Protein AF-W1YEG7-F1 (afdb_monomer_lite)

Secondary structure (DSSP, 8-state):
-PPPPTT---EEE----STTSTT-----TTS-EEEEEEE-SSSS-EEEEEEEPSS--HHHHHH-EEE--TTS--EEE-TT-----------

Structure (mmCIF, N/CA/C/O backbone):
data_AF-W1YEG7-F1
#
_entry.id   AF-W1YEG7-F1
#
loop_
_atom_site.group_PDB
_atom_site.id
_atom_site.type_symbol
_atom_site.label_atom_id
_atom_site.label_alt_id
_atom_site.label_comp_id
_atom_site.label_asym_id
_atom_site.label_entity_id
_atom_site.label_seq_id
_atom_site.pdbx_PDB_ins_code
_atom_site.Cartn_x
_atom_site.Cartn_y
_atom_site.Cartn_z
_atom_site.occupancy
_atom_site.B_iso_or_equiv
_atom_site.auth_seq_id
_atom_site.auth_comp_id
_atom_site.auth_asym_id
_atom_site.auth_atom_id
_atom_site.pdbx_PDB_model_num
ATOM 1 N N . VAL A 1 1 ? -3.961 13.639 -38.631 1.00 55.16 1 VAL A N 1
ATOM 2 C CA . VAL A 1 1 ? -3.217 13.392 -37.372 1.00 55.16 1 VAL A CA 1
ATOM 3 C C . VAL A 1 1 ? -1.727 13.338 -37.688 1.00 55.16 1 VAL A C 1
ATOM 5 O O . VAL A 1 1 ? -1.356 12.626 -38.612 1.00 55.16 1 VAL A O 1
ATOM 8 N N . LYS A 1 2 ? -0.874 14.142 -37.035 1.00 52.72 2 LYS A N 1
ATOM 9 C CA . LYS A 1 2 ? 0.585 13.988 -37.187 1.00 52.72 2 LYS A CA 1
ATOM 10 C C . LYS A 1 2 ? 0.969 12.692 -36.476 1.00 52.72 2 LYS A C 1
ATOM 12 O O . LYS A 1 2 ? 0.718 12.571 -35.283 1.00 52.72 2 LYS A O 1
ATOM 17 N N . LYS A 1 3 ? 1.495 11.719 -37.218 1.00 55.25 3 LYS A N 1
ATOM 18 C CA . LYS A 1 3 ? 1.991 10.459 -36.657 1.00 55.25 3 LYS A CA 1
ATOM 19 C C . LYS A 1 3 ? 3.183 10.792 -35.758 1.00 55.25 3 LYS A C 1
ATOM 21 O O . LYS A 1 3 ? 4.100 11.465 -36.230 1.00 55.25 3 LYS A O 1
ATOM 26 N N . GLN A 1 4 ? 3.148 10.391 -34.485 1.00 62.09 4 GLN A N 1
ATOM 27 C CA . GLN A 1 4 ? 4.311 10.512 -33.606 1.00 62.09 4 GLN A CA 1
ATOM 28 C C . GLN A 1 4 ? 5.514 9.866 -34.309 1.00 62.09 4 GLN A C 1
ATOM 30 O O . GLN A 1 4 ? 5.407 8.759 -34.843 1.00 62.09 4 GLN A O 1
ATOM 35 N N . GLY A 1 5 ? 6.632 10.592 -34.388 1.00 64.06 5 GLY A N 1
ATOM 36 C CA . GLY A 1 5 ? 7.866 10.039 -34.941 1.00 64.06 5 GLY A CA 1
ATOM 37 C C . GLY A 1 5 ? 8.292 8.830 -34.111 1.00 64.06 5 GLY A C 1
ATOM 38 O O . GLY A 1 5 ? 8.108 8.838 -32.899 1.00 64.06 5 GLY A O 1
ATOM 39 N N . ALA A 1 6 ? 8.869 7.809 -34.747 1.00 62.78 6 ALA A N 1
ATOM 40 C CA . ALA A 1 6 ? 9.250 6.537 -34.118 1.00 62.78 6 ALA A CA 1
ATOM 41 C C . ALA A 1 6 ? 10.231 6.656 -32.925 1.00 62.78 6 ALA A C 1
ATOM 43 O O . ALA A 1 6 ? 10.552 5.654 -32.302 1.00 62.78 6 ALA A O 1
ATOM 44 N N . SER A 1 7 ? 10.702 7.867 -32.612 1.00 68.94 7 SER A N 1
ATOM 45 C CA . SER A 1 7 ? 11.616 8.186 -31.509 1.00 68.94 7 SER A CA 1
ATOM 46 C C . SER A 1 7 ? 10.994 9.097 -30.439 1.00 68.94 7 SER A C 1
ATOM 48 O O . SER A 1 7 ? 11.707 9.590 -29.571 1.00 68.94 7 SER A O 1
ATOM 50 N N . ALA A 1 8 ? 9.692 9.399 -30.508 1.00 83.19 8 ALA A N 1
ATOM 51 C CA . ALA A 1 8 ? 9.025 10.183 -29.470 1.00 83.19 8 ALA A CA 1
ATOM 52 C C . ALA A 1 8 ? 8.810 9.328 -28.212 1.00 83.19 8 ALA A C 1
ATOM 54 O O . ALA A 1 8 ? 8.363 8.182 -28.306 1.00 83.19 8 ALA A O 1
ATOM 55 N N . THR A 1 9 ? 9.113 9.893 -27.042 1.00 86.50 9 THR A N 1
ATOM 56 C CA . THR A 1 9 ? 8.855 9.231 -25.763 1.00 86.50 9 THR A CA 1
ATOM 57 C C . THR A 1 9 ? 7.360 9.180 -25.484 1.00 86.50 9 THR A C 1
ATOM 59 O O . THR A 1 9 ? 6.670 10.199 -25.546 1.00 86.50 9 THR A O 1
ATOM 62 N N . ASP A 1 10 ? 6.863 7.988 -25.165 1.00 88.94 10 ASP A N 1
ATOM 63 C CA . ASP A 1 10 ? 5.470 7.774 -24.777 1.00 88.94 10 ASP A CA 1
ATOM 64 C C . ASP A 1 10 ? 5.395 6.685 -23.703 1.00 88.94 10 ASP A C 1
ATOM 66 O O . ASP A 1 10 ? 5.604 5.499 -23.964 1.00 88.94 10 ASP A O 1
ATOM 70 N N . PHE A 1 11 ? 5.166 7.104 -22.460 1.00 92.94 11 PHE A N 1
ATOM 71 C CA . PHE A 1 11 ? 5.120 6.204 -21.315 1.00 92.94 11 PHE A CA 1
ATOM 72 C C . PHE A 1 11 ? 3.704 5.667 -21.137 1.00 92.94 11 PHE A C 1
ATOM 74 O O . PHE A 1 11 ? 2.786 6.404 -20.789 1.00 92.94 11 PHE A O 1
ATOM 81 N N . SER A 1 12 ? 3.548 4.358 -21.301 1.00 93.00 12 SER A N 1
ATOM 82 C CA . SER A 1 12 ? 2.292 3.658 -21.030 1.00 93.00 12 SER A CA 1
ATOM 83 C C . SER A 1 12 ? 2.385 2.875 -19.727 1.00 93.00 12 SER A C 1
ATOM 85 O O . SER A 1 12 ? 3.425 2.282 -19.434 1.00 93.00 12 SER A O 1
ATOM 87 N N . LEU A 1 13 ? 1.294 2.834 -18.959 1.00 95.81 13 LEU A N 1
ATOM 88 C CA . LEU A 1 13 ? 1.179 1.929 -17.816 1.00 95.81 13 LEU A CA 1
ATOM 89 C C . LEU A 1 13 ? 1.368 0.483 -18.289 1.00 95.81 13 LEU A C 1
ATOM 91 O O . LEU A 1 13 ? 0.854 0.091 -19.340 1.00 95.81 13 LEU A O 1
ATOM 95 N N . VAL A 1 14 ? 2.124 -0.302 -17.529 1.00 94.06 14 VAL A N 1
ATOM 96 C CA . VAL A 1 14 ? 2.279 -1.740 -17.769 1.00 94.06 14 VAL A CA 1
ATOM 97 C C . VAL A 1 14 ? 1.710 -2.525 -16.600 1.00 94.06 14 VAL A C 1
ATOM 99 O O . VAL A 1 14 ? 1.470 -1.962 -15.541 1.00 94.06 14 VAL A O 1
ATOM 102 N N . ALA A 1 15 ? 1.462 -3.818 -16.798 1.00 95.81 15 ALA A N 1
ATOM 103 C CA . ALA A 1 15 ? 1.094 -4.703 -15.699 1.00 95.81 15 ALA A CA 1
ATOM 104 C C . ALA A 1 15 ? 2.195 -4.703 -14.624 1.00 95.81 15 ALA A C 1
ATOM 106 O O . ALA A 1 15 ? 3.380 -4.615 -14.965 1.00 95.81 15 ALA A O 1
ATOM 107 N N . ASN A 1 16 ? 1.814 -4.828 -13.349 1.00 95.69 16 ASN A N 1
ATOM 108 C CA . ASN A 1 16 ? 2.777 -4.902 -12.253 1.00 95.69 16 ASN A CA 1
ATOM 109 C C . ASN A 1 16 ? 3.799 -6.034 -12.513 1.00 95.69 16 ASN A C 1
ATOM 111 O O . ASN A 1 16 ? 3.402 -7.194 -12.632 1.00 95.69 16 ASN A O 1
ATOM 115 N N . PRO A 1 17 ? 5.110 -5.733 -12.603 1.00 92.44 17 PRO A N 1
ATOM 116 C CA . PRO A 1 17 ? 6.130 -6.734 -12.920 1.00 92.44 17 PRO A CA 1
ATOM 117 C C . PRO A 1 17 ? 6.448 -7.673 -11.745 1.00 92.44 17 PRO A C 1
ATOM 119 O O . PRO A 1 17 ? 7.215 -8.622 -11.909 1.00 92.44 17 PRO A O 1
ATOM 122 N N . THR A 1 18 ? 5.893 -7.420 -10.556 1.00 93.50 18 THR A N 1
ATOM 123 C CA . THR A 1 18 ? 6.117 -8.248 -9.364 1.00 93.50 18 THR A CA 1
ATOM 124 C C . THR A 1 18 ? 5.557 -9.654 -9.581 1.00 93.50 18 THR A C 1
ATOM 126 O O . THR A 1 18 ? 4.387 -9.820 -9.935 1.00 93.50 18 THR A O 1
ATOM 129 N N . ALA A 1 19 ? 6.381 -10.679 -9.347 1.00 96.00 19 ALA A N 1
ATOM 130 C CA . ALA A 1 19 ? 5.973 -12.073 -9.493 1.00 96.00 19 ALA A CA 1
ATOM 131 C C . ALA A 1 19 ? 4.761 -12.389 -8.597 1.00 96.00 19 ALA A C 1
ATOM 133 O O . ALA A 1 19 ? 4.751 -12.055 -7.415 1.00 96.00 19 ALA A O 1
ATOM 134 N N . GLY A 1 20 ? 3.736 -13.027 -9.168 1.00 95.31 20 GLY A N 1
ATOM 135 C CA . GLY A 1 20 ? 2.507 -13.373 -8.445 1.00 95.31 20 GLY A CA 1
ATOM 136 C C . GLY A 1 20 ? 1.511 -12.223 -8.243 1.00 95.31 20 GLY A C 1
ATOM 137 O O . GLY A 1 20 ? 0.462 -12.453 -7.656 1.00 95.31 20 GLY A O 1
ATOM 138 N N . SER A 1 21 ? 1.781 -11.017 -8.757 1.00 95.44 21 SER A N 1
ATOM 139 C CA . SER A 1 21 ? 0.858 -9.870 -8.662 1.00 95.44 21 SER A CA 1
ATOM 140 C C . SER A 1 21 ? -0.400 -9.985 -9.525 1.00 95.44 21 SER A C 1
ATOM 142 O O . SER A 1 21 ? -1.289 -9.156 -9.406 1.00 95.44 21 SER A O 1
ATOM 144 N N . ASN A 1 22 ? -0.458 -10.954 -10.445 1.00 96.50 22 ASN A N 1
ATOM 145 C CA . ASN A 1 22 ? -1.501 -11.051 -11.472 1.00 96.50 22 ASN A CA 1
ATOM 146 C C . ASN A 1 22 ? -1.630 -9.786 -12.357 1.00 96.50 22 ASN A C 1
ATOM 148 O O . ASN A 1 22 ? -2.641 -9.587 -13.023 1.00 96.50 22 ASN A O 1
ATOM 152 N N . GLY A 1 23 ? -0.592 -8.938 -12.378 1.00 96.25 23 GLY A N 1
ATOM 153 C CA . GLY A 1 23 ? -0.595 -7.632 -13.039 1.00 96.25 23 GLY A CA 1
ATOM 154 C C . GLY A 1 23 ? -1.225 -6.504 -12.218 1.00 96.25 23 GLY A C 1
ATOM 155 O O . GLY A 1 23 ? -1.140 -5.349 -12.641 1.00 96.25 23 GLY A O 1
ATOM 156 N N . ASP A 1 24 ? -1.785 -6.813 -11.047 1.00 96.88 24 ASP A N 1
ATOM 157 C CA . ASP A 1 24 ? -2.478 -5.865 -10.183 1.00 96.88 24 ASP A CA 1
ATOM 158 C C . ASP A 1 24 ? -1.496 -5.002 -9.383 1.00 96.88 24 ASP A C 1
ATOM 160 O O . ASP A 1 24 ? -0.449 -5.456 -8.908 1.00 96.88 24 ASP A O 1
ATOM 164 N N . TYR A 1 25 ? -1.864 -3.738 -9.188 1.00 95.81 25 TYR A N 1
ATOM 165 C CA . TYR A 1 25 ? -1.175 -2.826 -8.281 1.00 95.81 25 TYR A CA 1
ATOM 166 C C . TYR A 1 25 ? -1.939 -2.741 -6.964 1.00 95.81 25 TYR A C 1
ATOM 168 O O . TYR A 1 25 ? -3.129 -2.429 -6.943 1.00 95.81 25 TYR A O 1
ATOM 176 N N . THR A 1 26 ? -1.248 -2.997 -5.858 1.00 93.69 26 THR A N 1
ATOM 177 C CA . THR A 1 26 ? -1.810 -2.908 -4.509 1.00 93.69 26 THR A CA 1
ATOM 178 C C . THR A 1 26 ? -1.237 -1.712 -3.774 1.00 93.69 26 THR A C 1
ATOM 180 O O . THR A 1 26 ? -0.104 -1.304 -4.027 1.00 93.69 26 THR A O 1
ATOM 183 N N . VAL A 1 27 ? -2.005 -1.190 -2.824 1.00 93.81 27 VAL A N 1
ATOM 184 C CA . VAL A 1 27 ? -1.486 -0.209 -1.876 1.00 93.81 27 VAL A CA 1
ATOM 185 C C . VAL A 1 27 ? -0.484 -0.884 -0.939 1.00 93.81 27 VAL A C 1
ATOM 187 O O . VAL A 1 27 ? -0.727 -2.001 -0.471 1.00 93.81 27 VAL A O 1
ATOM 190 N N . ASP A 1 28 ? 0.643 -0.227 -0.687 1.00 91.56 28 ASP A N 1
ATOM 191 C CA . ASP A 1 28 ? 1.662 -0.706 0.239 1.00 91.56 28 ASP A CA 1
ATOM 192 C C . ASP A 1 28 ? 1.324 -0.386 1.712 1.00 91.56 28 ASP A C 1
ATOM 194 O O . ASP A 1 28 ? 0.240 0.097 2.056 1.00 91.56 28 ASP A O 1
ATOM 198 N N . ALA A 1 29 ? 2.253 -0.692 2.621 1.00 90.00 29 ALA A N 1
ATOM 199 C CA . ALA A 1 29 ? 2.072 -0.431 4.049 1.00 90.00 29 ALA A CA 1
ATOM 200 C C . ALA A 1 29 ? 1.997 1.070 4.390 1.00 90.00 29 ALA A C 1
ATOM 202 O O . ALA A 1 29 ? 1.328 1.439 5.359 1.00 90.00 29 ALA A O 1
ATOM 203 N N . ASN A 1 30 ? 2.647 1.918 3.590 1.00 89.62 30 ASN A N 1
ATOM 204 C CA . ASN A 1 30 ? 2.665 3.369 3.760 1.00 89.62 30 ASN A CA 1
ATOM 205 C C . ASN A 1 30 ? 1.398 4.032 3.208 1.00 89.62 30 ASN A C 1
ATOM 207 O O . ASN A 1 30 ? 1.154 5.196 3.498 1.00 89.62 30 ASN A O 1
ATOM 211 N N . GLY A 1 31 ? 0.569 3.298 2.462 1.00 92.50 31 GLY A N 1
ATOM 212 C CA . GLY A 1 31 ? -0.610 3.861 1.812 1.00 92.50 31 GLY A CA 1
ATOM 213 C C . GLY A 1 31 ? -0.356 4.341 0.386 1.00 92.50 31 GLY A C 1
ATOM 214 O O . GLY A 1 31 ? -1.232 4.990 -0.185 1.00 92.50 31 GLY A O 1
ATOM 215 N N . ASP A 1 32 ? 0.788 3.991 -0.202 1.00 94.50 32 ASP A N 1
ATOM 216 C CA . ASP A 1 32 ? 1.193 4.431 -1.532 1.00 94.50 32 ASP A CA 1
ATOM 217 C C . ASP A 1 32 ? 0.944 3.347 -2.591 1.00 94.50 32 ASP A C 1
ATOM 219 O O . ASP A 1 32 ? 0.968 2.143 -2.318 1.00 94.50 32 ASP A O 1
ATOM 223 N N . VAL A 1 33 ? 0.751 3.773 -3.840 1.00 95.56 33 VAL A N 1
ATOM 224 C CA . VAL A 1 33 ? 0.717 2.889 -5.015 1.00 95.56 33 VAL A CA 1
ATOM 225 C C . VAL A 1 33 ? 1.855 3.263 -5.955 1.00 95.56 33 VAL A C 1
ATOM 227 O O . VAL A 1 33 ? 1.891 4.370 -6.494 1.00 95.56 33 VAL A O 1
ATOM 230 N N . ALA A 1 34 ? 2.773 2.325 -6.187 1.00 95.75 34 ALA A N 1
ATOM 231 C CA . ALA A 1 34 ? 3.884 2.485 -7.119 1.00 95.75 34 ALA A CA 1
ATOM 232 C C . ALA A 1 34 ? 3.539 1.869 -8.483 1.00 95.75 34 ALA A C 1
ATOM 234 O O . ALA A 1 34 ? 3.634 0.658 -8.672 1.00 95.75 34 ALA A O 1
ATOM 235 N N . LEU A 1 35 ? 3.154 2.707 -9.444 1.00 96.94 35 LEU A N 1
ATOM 236 C CA . LEU A 1 35 ? 2.842 2.307 -10.815 1.00 96.94 35 LEU A CA 1
ATOM 237 C C . LEU A 1 35 ? 4.109 2.261 -11.669 1.00 96.94 35 LEU A C 1
ATOM 239 O O . LEU A 1 35 ? 4.935 3.173 -11.615 1.00 96.94 35 LEU A O 1
ATOM 243 N N . THR A 1 36 ? 4.244 1.237 -12.509 1.00 96.12 36 THR A N 1
ATOM 244 C CA . THR A 1 36 ? 5.338 1.150 -13.484 1.00 96.12 36 THR A CA 1
ATOM 245 C C . THR A 1 36 ? 4.827 1.587 -14.844 1.00 96.12 36 THR A C 1
ATOM 247 O O . THR A 1 36 ? 3.916 0.981 -15.403 1.00 96.12 36 THR A O 1
ATOM 250 N N . VAL A 1 37 ? 5.436 2.623 -15.405 1.00 95.12 37 VAL A N 1
ATOM 251 C CA . VAL A 1 37 ? 5.197 3.024 -16.792 1.00 95.12 37 VAL A CA 1
ATOM 252 C C . VAL A 1 37 ? 6.420 2.686 -17.628 1.00 95.12 37 VAL A C 1
ATOM 254 O O . VAL A 1 37 ? 7.554 2.801 -17.162 1.00 95.12 37 VAL A O 1
ATOM 257 N N . GLN A 1 38 ? 6.201 2.257 -18.862 1.00 93.50 38 GLN A N 1
ATOM 258 C CA . GLN A 1 38 ? 7.257 1.867 -19.783 1.00 93.50 38 GLN A CA 1
ATOM 259 C C . GLN A 1 38 ? 7.082 2.598 -21.103 1.00 93.50 38 GLN A C 1
ATOM 261 O O . GLN A 1 38 ? 5.988 2.629 -21.668 1.00 93.50 38 GLN A O 1
ATOM 266 N N . ASP A 1 39 ? 8.188 3.116 -21.612 1.00 92.00 39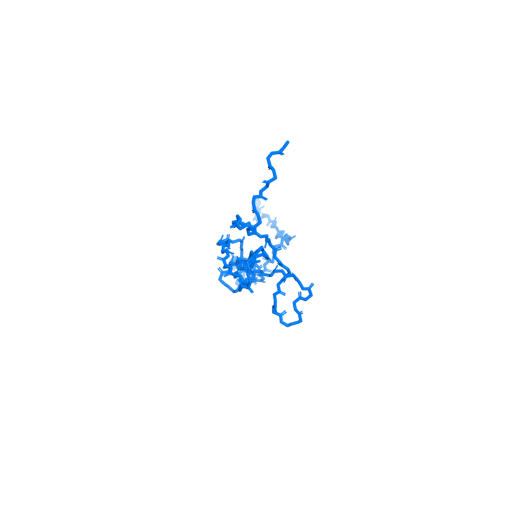 ASP A N 1
ATOM 267 C CA . ASP A 1 39 ? 8.298 3.541 -22.995 1.00 92.00 39 ASP A CA 1
ATOM 268 C C . ASP A 1 39 ? 8.811 2.369 -23.841 1.00 92.00 39 ASP A C 1
ATOM 270 O O . ASP A 1 39 ? 9.958 1.933 -23.701 1.00 92.00 39 ASP A O 1
ATOM 274 N N . LYS A 1 40 ? 7.929 1.826 -24.685 1.00 85.88 40 LYS A N 1
ATOM 275 C CA . LYS A 1 40 ? 8.231 0.696 -25.581 1.00 85.88 40 LYS A CA 1
ATOM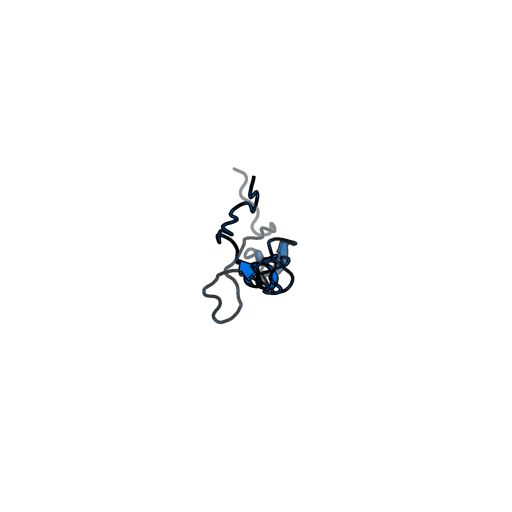 276 C C . LYS A 1 40 ? 8.814 1.136 -26.926 1.00 85.88 40 LYS A C 1
ATOM 278 O O . LYS A 1 40 ? 9.260 0.282 -27.687 1.00 85.88 40 LYS A O 1
ATOM 283 N N . ASN A 1 41 ? 8.815 2.436 -27.226 1.00 83.94 41 ASN A N 1
ATOM 284 C CA . ASN A 1 41 ? 9.297 2.965 -28.503 1.00 83.94 41 ASN A CA 1
ATOM 285 C C . ASN A 1 41 ? 10.834 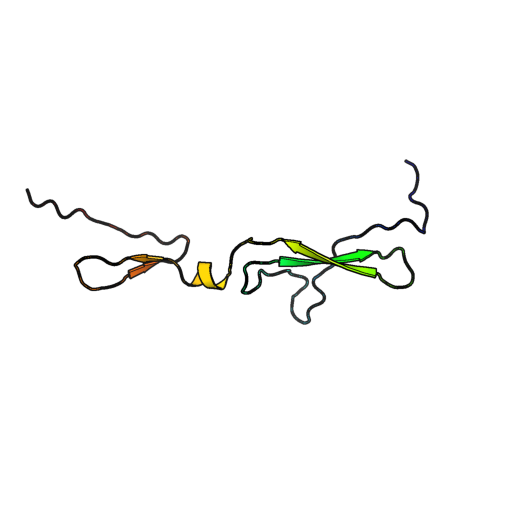3.047 -28.556 1.00 83.94 41 ASN A C 1
ATOM 287 O O . ASN A 1 41 ? 11.396 3.307 -29.617 1.00 83.94 41 ASN A O 1
ATOM 291 N N . HIS A 1 42 ? 11.522 2.804 -27.432 1.00 81.31 42 HIS A N 1
ATOM 292 C CA . HIS A 1 42 ? 12.977 2.890 -27.319 1.00 81.31 42 HIS A CA 1
ATOM 293 C C . HIS A 1 42 ? 13.646 1.505 -27.150 1.00 81.31 42 HIS A C 1
ATOM 295 O O . HIS A 1 42 ? 13.103 0.654 -26.445 1.00 81.31 42 HIS A O 1
ATOM 301 N N . PRO A 1 43 ? 14.840 1.267 -27.747 1.00 70.38 43 PRO A N 1
ATOM 302 C CA . PRO A 1 43 ? 15.505 -0.049 -27.757 1.00 70.38 43 PRO A CA 1
ATOM 303 C C . PRO A 1 43 ? 15.884 -0.575 -26.369 1.00 70.38 43 PRO A C 1
ATOM 305 O O . PRO A 1 43 ? 15.858 -1.778 -26.123 1.00 70.38 43 PRO A O 1
ATOM 308 N N . ALA A 1 44 ? 16.237 0.330 -25.458 1.00 78.12 44 ALA A N 1
ATOM 309 C CA . ALA A 1 44 ? 16.318 0.032 -24.040 1.00 78.12 44 ALA A CA 1
ATOM 310 C C . ALA A 1 44 ? 14.956 0.379 -23.446 1.00 78.12 44 ALA A C 1
ATOM 312 O O . ALA A 1 44 ? 14.591 1.552 -23.418 1.00 78.12 44 ALA A O 1
ATOM 313 N N . ALA A 1 45 ? 14.197 -0.627 -23.012 1.00 76.00 45 ALA A N 1
ATOM 314 C CA . ALA A 1 45 ? 12.898 -0.413 -22.393 1.00 76.00 45 ALA A CA 1
ATOM 315 C C . ALA A 1 45 ? 13.048 0.500 -21.166 1.00 76.00 45 ALA A C 1
ATOM 317 O O . ALA A 1 45 ? 13.514 0.071 -20.111 1.00 76.00 45 ALA A O 1
ATOM 318 N N . GLN A 1 46 ? 12.678 1.772 -21.310 1.00 88.81 46 GLN A N 1
ATOM 319 C CA . GLN A 1 46 ? 12.815 2.746 -20.234 1.00 88.81 46 GLN A CA 1
ATOM 320 C C . GLN A 1 46 ? 11.603 2.619 -19.322 1.00 88.81 46 GLN A C 1
ATOM 322 O O . GLN A 1 46 ? 10.479 2.899 -19.738 1.00 88.81 46 GLN A O 1
ATOM 327 N N . THR A 1 47 ? 11.823 2.203 -18.080 1.00 93.19 47 THR A N 1
ATOM 328 C CA . THR A 1 47 ? 10.777 2.157 -17.057 1.00 93.19 47 THR A CA 1
ATOM 329 C C . THR A 1 47 ? 10.906 3.333 -16.107 1.00 93.19 47 THR A C 1
ATOM 331 O O . THR A 1 47 ? 12.011 3.701 -15.706 1.00 93.19 47 THR A O 1
ATOM 334 N N . LYS A 1 48 ? 9.772 3.894 -15.699 1.00 93.62 48 LYS A N 1
ATOM 335 C CA . LYS A 1 48 ? 9.688 4.869 -14.613 1.00 93.62 48 LYS A CA 1
ATOM 336 C C . LYS A 1 48 ? 8.657 4.413 -13.596 1.00 93.62 48 LYS A C 1
ATOM 338 O O . LYS A 1 48 ? 7.677 3.757 -13.948 1.00 93.62 48 LYS A O 1
ATOM 343 N N . THR A 1 49 ? 8.874 4.815 -12.354 1.00 96.62 49 THR A N 1
ATOM 344 C CA . THR A 1 49 ? 7.892 4.648 -11.287 1.00 96.62 49 THR A CA 1
ATOM 345 C C . THR A 1 49 ? 7.123 5.949 -11.116 1.00 96.62 49 THR A C 1
ATOM 347 O O . THR A 1 49 ? 7.725 7.015 -10.987 1.00 96.62 49 THR A O 1
ATOM 350 N N . VAL A 1 50 ? 5.798 5.859 -11.120 1.00 97.06 50 VAL A N 1
ATOM 351 C CA . VAL A 1 50 ? 4.891 6.938 -10.727 1.00 97.06 50 VAL A CA 1
ATOM 352 C C . VAL A 1 50 ? 4.255 6.524 -9.411 1.00 97.06 50 VAL A C 1
ATOM 354 O O . VAL A 1 50 ? 3.626 5.472 -9.338 1.00 97.06 50 VAL A O 1
ATOM 357 N N . THR A 1 51 ? 4.420 7.338 -8.376 1.00 96.88 51 THR A N 1
ATOM 358 C CA . THR A 1 51 ? 3.849 7.057 -7.058 1.00 96.88 51 THR A CA 1
ATOM 359 C C . THR A 1 51 ? 2.612 7.911 -6.844 1.00 96.88 51 THR A C 1
ATOM 361 O O . THR A 1 51 ? 2.684 9.137 -6.930 1.00 96.88 51 THR A O 1
ATOM 364 N N . ILE A 1 52 ? 1.489 7.268 -6.540 1.00 96.31 52 ILE A N 1
ATOM 365 C CA . ILE A 1 52 ? 0.310 7.932 -5.987 1.00 96.31 52 ILE A CA 1
ATOM 366 C C . ILE A 1 52 ? 0.410 7.777 -4.475 1.00 96.31 52 ILE A C 1
ATOM 368 O O . ILE A 1 52 ? 0.455 6.649 -3.986 1.00 96.31 52 ILE A O 1
ATOM 372 N N . LYS A 1 53 ? 0.505 8.900 -3.765 1.00 94.00 53 LYS A N 1
ATOM 373 C CA . LYS A 1 53 ? 0.671 8.913 -2.313 1.00 94.00 53 LYS A CA 1
ATOM 374 C C . LYS A 1 53 ? -0.658 9.009 -1.587 1.00 94.00 53 LYS A C 1
ATOM 376 O O . LYS A 1 53 ? -1.630 9.491 -2.168 1.00 94.00 53 LYS A O 1
ATOM 381 N N . ASP A 1 54 ? -0.660 8.583 -0.328 1.00 91.81 54 ASP A N 1
ATOM 382 C CA . ASP A 1 54 ? -1.763 8.808 0.612 1.00 91.81 54 ASP A CA 1
ATOM 383 C C . ASP A 1 54 ? -3.114 8.236 0.124 1.00 91.81 54 ASP A C 1
ATOM 385 O O . ASP A 1 54 ? -4.175 8.803 0.380 1.00 91.81 54 ASP A O 1
ATOM 389 N N . VAL A 1 55 ? -3.102 7.108 -0.601 1.00 92.81 55 VAL A N 1
ATOM 390 C CA . VAL A 1 55 ? -4.324 6.464 -1.118 1.00 92.81 55 VAL A CA 1
ATOM 391 C C . VAL A 1 55 ? -5.145 5.890 0.034 1.00 92.81 55 VAL A C 1
ATOM 393 O O . VAL A 1 55 ? -6.332 6.186 0.151 1.00 92.81 55 VAL A O 1
ATOM 396 N N . ALA A 1 56 ? -4.510 5.052 0.859 1.00 86.50 56 ALA A N 1
ATOM 397 C CA . ALA A 1 56 ? -4.985 4.574 2.162 1.00 86.50 56 ALA A CA 1
ATOM 398 C C . ALA A 1 56 ? -4.014 3.512 2.694 1.00 86.50 56 ALA A C 1
ATOM 400 O O . ALA A 1 56 ? -3.813 2.498 2.029 1.00 86.50 56 ALA A O 1
ATOM 401 N N . SER A 1 57 ? -3.468 3.645 3.909 1.00 86.88 57 SER A N 1
ATOM 402 C CA . SER A 1 57 ? -2.700 2.531 4.487 1.00 86.88 57 SER A CA 1
ATOM 403 C C . SER A 1 57 ? -3.627 1.338 4.711 1.00 86.88 57 SER A C 1
ATOM 405 O O . SER A 1 57 ? -4.510 1.375 5.572 1.00 86.88 57 SER A O 1
ATOM 407 N N . LYS A 1 58 ? -3.412 0.243 3.966 1.00 81.56 58 LYS A N 1
ATOM 408 C CA . LYS A 1 58 ? -4.201 -0.986 4.136 1.00 81.56 58 LYS A CA 1
ATOM 409 C C . LYS A 1 58 ? -4.174 -1.465 5.589 1.00 81.56 58 LYS A C 1
ATOM 411 O O . LYS A 1 58 ? -5.192 -1.910 6.110 1.00 81.56 58 LYS A O 1
ATOM 416 N N . SER A 1 59 ? -3.034 -1.300 6.260 1.00 85.50 59 SER A N 1
ATOM 417 C CA . SER A 1 59 ? -2.882 -1.663 7.667 1.00 85.50 59 SER A CA 1
ATOM 418 C C . SER A 1 59 ? -3.751 -0.818 8.604 1.00 85.50 59 SER A C 1
ATOM 420 O O . SER A 1 59 ? -4.291 -1.348 9.570 1.00 85.50 59 SER A O 1
ATOM 422 N N . GLU A 1 60 ? -3.919 0.477 8.334 1.00 88.25 60 GLU A N 1
ATOM 423 C CA . GLU A 1 60 ? -4.742 1.366 9.161 1.00 88.25 60 GLU A CA 1
ATOM 424 C C . GLU A 1 60 ? -6.231 1.163 8.903 1.00 88.25 60 GLU A C 1
ATOM 426 O O . GLU A 1 60 ? -7.015 1.083 9.848 1.00 88.25 60 GLU A O 1
ATOM 431 N N . VAL A 1 61 ? -6.614 0.959 7.642 1.00 89.62 61 VAL A N 1
ATOM 432 C CA . VAL A 1 61 ? -7.989 0.588 7.283 1.00 89.62 61 VAL A CA 1
ATOM 433 C C . VAL A 1 61 ? -8.385 -0.741 7.936 1.00 89.62 61 VAL A C 1
ATOM 435 O O . VAL A 1 61 ? -9.491 -0.862 8.468 1.00 89.62 61 VAL A O 1
ATOM 438 N N . ASP A 1 62 ? -7.482 -1.727 7.953 1.00 88.75 62 ASP A N 1
ATOM 439 C CA . ASP A 1 62 ? -7.734 -3.040 8.555 1.00 88.75 62 ASP A CA 1
ATOM 440 C C . ASP A 1 62 ? -7.799 -2.997 10.094 1.00 88.75 62 ASP A C 1
ATOM 442 O O . ASP A 1 62 ? -8.516 -3.817 10.687 1.00 88.75 62 ASP A O 1
ATOM 446 N N . LYS A 1 63 ? -7.083 -2.059 10.739 1.00 92.62 63 LYS A N 1
ATOM 447 C CA . LYS A 1 63 ? -7.129 -1.831 12.198 1.00 92.62 63 LYS A CA 1
ATOM 448 C C . LYS A 1 63 ? -8.486 -1.303 12.658 1.00 92.62 63 LYS A C 1
ATOM 450 O O . LYS A 1 63 ? -8.909 -1.652 13.756 1.00 92.62 63 LYS A O 1
ATOM 455 N N . GLY A 1 64 ? -9.179 -0.511 11.841 1.00 93.62 64 GLY A N 1
ATOM 456 C CA . GLY A 1 64 ? -10.460 0.090 12.218 1.00 93.62 64 GLY A CA 1
ATOM 457 C C . GLY A 1 64 ? -10.336 1.142 13.327 1.00 93.62 64 GLY A C 1
ATOM 458 O O . GLY A 1 64 ? -9.252 1.645 13.611 1.00 93.62 64 GLY A O 1
ATOM 459 N N . LEU A 1 65 ? -11.465 1.485 13.947 1.00 95.19 65 LEU A N 1
ATOM 460 C CA . LEU A 1 65 ? -11.551 2.452 15.042 1.00 95.19 65 LEU A CA 1
ATOM 461 C C . LEU A 1 65 ? -11.898 1.755 16.357 1.00 95.19 65 LEU A C 1
ATOM 463 O O . LEU A 1 65 ? -12.789 0.903 16.395 1.00 95.19 65 LEU A O 1
ATOM 467 N N . ASN A 1 66 ? -11.230 2.156 17.435 1.00 95.19 66 ASN A N 1
ATOM 468 C CA . ASN A 1 66 ? -11.535 1.734 18.796 1.00 95.19 66 ASN A CA 1
ATOM 469 C C . ASN A 1 66 ? -12.483 2.743 19.455 1.00 95.19 66 ASN A C 1
ATOM 471 O O . ASN A 1 66 ? -12.258 3.949 19.399 1.00 95.19 66 ASN A O 1
ATOM 475 N N . PHE A 1 67 ? -13.541 2.229 20.072 1.00 93.50 67 PHE A N 1
ATOM 476 C CA . PHE A 1 67 ? -14.532 2.983 20.824 1.00 93.50 67 PHE A CA 1
ATOM 477 C C . PHE A 1 67 ? -14.503 2.496 22.265 1.00 93.50 67 PHE A C 1
ATOM 479 O O . PHE A 1 67 ? -14.808 1.333 22.537 1.00 93.50 67 PHE A O 1
ATOM 486 N N . ASP A 1 68 ? -14.155 3.402 23.166 1.00 92.69 68 ASP A N 1
ATOM 487 C CA . ASP A 1 68 ? -14.147 3.173 24.601 1.00 92.69 68 ASP A CA 1
ATOM 488 C C . ASP A 1 68 ? -15.257 3.987 25.256 1.00 92.69 68 ASP A C 1
ATOM 490 O O . ASP A 1 68 ? -15.496 5.146 24.911 1.00 92.69 68 ASP A O 1
ATOM 494 N N . GLY A 1 69 ? -15.950 3.361 26.199 1.00 88.19 69 GLY A N 1
ATOM 495 C CA . GLY A 1 69 ? -16.948 4.007 27.042 1.00 88.19 69 GLY A CA 1
ATOM 496 C C . GLY A 1 69 ? -16.764 3.599 28.497 1.00 88.19 69 GLY A C 1
ATOM 497 O O . GLY A 1 69 ? -15.961 2.721 28.808 1.00 88.19 69 GLY A O 1
ATOM 498 N N . ASP A 1 70 ? -17.567 4.182 29.383 1.00 87.81 70 ASP A N 1
ATOM 499 C CA . ASP A 1 70 ? -17.456 4.002 30.841 1.00 87.81 70 ASP A CA 1
ATOM 500 C C . ASP A 1 70 ? -17.619 2.538 31.309 1.00 87.81 70 ASP A C 1
ATOM 502 O O . ASP A 1 70 ? -17.200 2.157 32.394 1.00 87.81 70 ASP A O 1
ATOM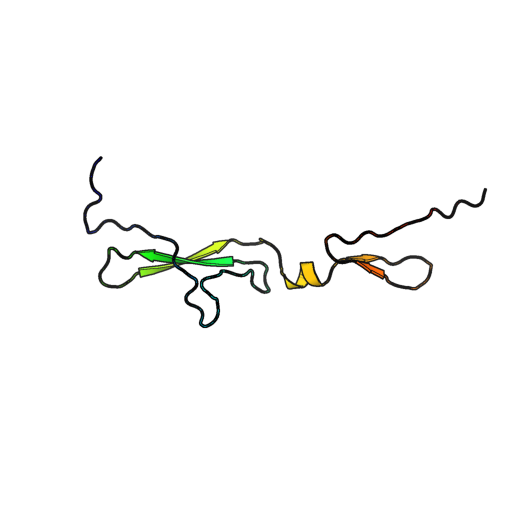 506 N N . SER A 1 71 ? -18.152 1.667 30.442 1.00 85.06 71 SER A N 1
ATOM 507 C CA . SER A 1 71 ? -18.243 0.217 30.672 1.00 85.06 71 SER A CA 1
ATOM 508 C C . SER A 1 71 ? -16.896 -0.513 30.829 1.00 85.06 71 SER A C 1
ATOM 510 O O . SER A 1 71 ? -16.890 -1.699 31.154 1.00 85.06 71 SER A O 1
ATOM 512 N N . GLY A 1 72 ? -15.764 0.140 30.535 1.00 86.38 72 GLY A N 1
ATOM 513 C CA . GLY A 1 72 ? -14.422 -0.447 30.645 1.00 86.38 72 GLY A CA 1
ATOM 514 C C . GLY A 1 72 ? -14.071 -1.478 29.564 1.00 86.38 72 GLY A C 1
ATOM 515 O O . GLY A 1 72 ? -13.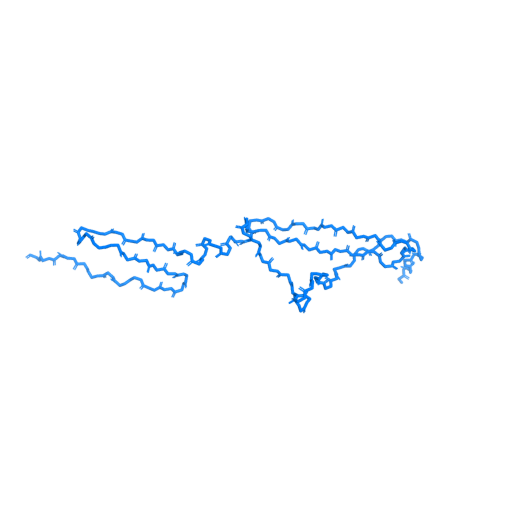002 -2.079 29.617 1.00 86.38 72 GLY A O 1
ATOM 516 N N . THR A 1 73 ? -14.950 -1.692 28.582 1.00 91.12 73 THR A N 1
ATOM 517 C CA . THR A 1 73 ? -14.701 -2.573 27.435 1.00 91.12 73 THR A CA 1
ATOM 518 C C . THR A 1 73 ? -14.502 -1.753 26.166 1.00 91.12 73 THR A C 1
ATOM 520 O O . THR A 1 73 ? -15.405 -1.027 25.750 1.00 91.12 73 THR A O 1
ATOM 523 N N . THR A 1 74 ? -13.356 -1.934 25.510 1.00 94.62 74 THR A N 1
ATOM 524 C CA . THR A 1 74 ? -13.096 -1.387 24.176 1.00 94.62 74 THR A CA 1
ATOM 525 C C . THR A 1 74 ? -13.808 -2.196 23.107 1.00 94.62 74 THR A C 1
ATOM 527 O O . THR A 1 74 ? -13.678 -3.421 23.042 1.00 94.62 74 THR A O 1
ATOM 530 N N . ILE A 1 75 ? -14.492 -1.516 22.193 1.00 93.94 75 ILE A N 1
ATOM 531 C CA . ILE A 1 75 ? -15.070 -2.132 20.999 1.00 93.94 75 ILE A CA 1
ATOM 532 C C . ILE A 1 75 ? -14.325 -1.608 19.775 1.00 93.94 75 ILE A C 1
ATOM 534 O O . ILE A 1 75 ? -14.263 -0.405 19.552 1.00 93.94 75 ILE A O 1
ATOM 538 N N . ASN A 1 76 ? -13.789 -2.499 18.943 1.00 96.19 76 ASN A N 1
ATOM 539 C CA . ASN A 1 76 ? -13.190 -2.121 17.664 1.00 96.19 76 ASN A CA 1
ATOM 540 C C . ASN A 1 76 ? -14.188 -2.332 16.513 1.00 96.19 76 ASN A C 1
ATOM 542 O O . ASN A 1 76 ? -14.828 -3.386 16.425 1.00 96.19 76 ASN A O 1
ATOM 546 N N . LYS A 1 77 ? -14.328 -1.345 15.621 1.00 96.38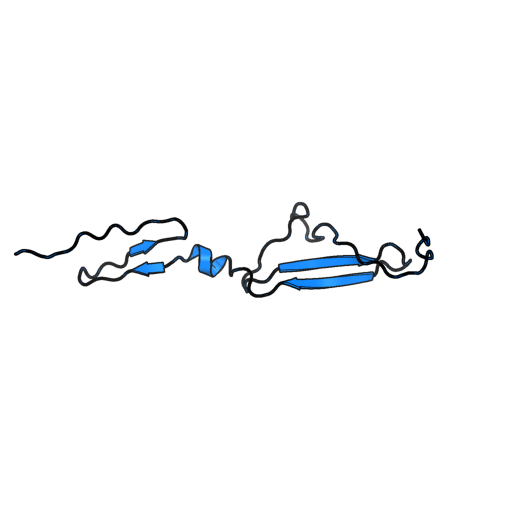 77 LYS A N 1
ATOM 547 C CA . LYS A 1 77 ? -15.117 -1.456 14.387 1.00 96.38 77 LYS A CA 1
ATOM 548 C C . LYS A 1 77 ? -14.268 -1.149 13.163 1.00 96.38 77 LYS A C 1
ATOM 550 O O . LYS A 1 77 ? -13.675 -0.080 13.054 1.00 96.38 77 LYS A O 1
ATOM 555 N N . LYS A 1 78 ? -14.303 -2.065 12.199 1.00 95.06 78 LYS A N 1
ATOM 556 C CA . LYS A 1 78 ? -13.700 -1.884 10.874 1.00 95.06 78 LYS A CA 1
ATOM 557 C C . LYS A 1 78 ? -14.580 -1.028 9.961 1.00 95.06 78 LYS A C 1
ATOM 559 O O . LYS A 1 78 ? -15.762 -0.819 10.248 1.00 95.06 78 LYS A O 1
ATOM 564 N N . LEU A 1 79 ? -14.000 -0.567 8.851 1.00 93.69 79 LEU A N 1
ATOM 565 C CA . LEU A 1 79 ? -14.701 0.185 7.809 1.00 93.69 79 LEU A CA 1
ATOM 566 C C . LEU A 1 79 ? -15.976 -0.550 7.358 1.00 93.69 79 LEU A C 1
ATOM 568 O O . LEU A 1 79 ? -15.971 -1.764 7.166 1.00 93.69 79 LEU A O 1
ATOM 572 N N . GLY A 1 80 ? -17.079 0.189 7.228 1.00 93.62 80 GLY A N 1
ATOM 573 C CA . GLY A 1 80 ? -18.400 -0.365 6.911 1.00 93.62 80 GLY A CA 1
ATOM 574 C C . GLY A 1 80 ? -19.148 -0.983 8.103 1.00 93.62 80 GLY A C 1
ATOM 575 O O . GLY A 1 80 ? -20.319 -1.327 7.971 1.00 93.62 80 GLY A O 1
ATOM 576 N N . GLY A 1 81 ? -18.520 -1.108 9.276 1.00 95.44 81 GLY A N 1
ATOM 577 C CA . GLY A 1 81 ? -19.184 -1.553 10.499 1.00 95.44 81 GLY A CA 1
ATOM 578 C C . GLY A 1 81 ? -20.011 -0.450 11.169 1.00 95.44 81 GLY A C 1
ATOM 579 O O . GLY A 1 81 ? -19.681 0.728 11.097 1.00 95.44 81 GLY A O 1
ATOM 580 N N . THR A 1 82 ? -21.059 -0.840 11.899 1.00 93.94 82 THR A N 1
ATOM 581 C CA . THR A 1 82 ? -21.915 0.094 12.659 1.00 93.94 82 THR A CA 1
ATOM 582 C C . THR A 1 82 ? -21.728 -0.072 14.167 1.00 93.94 82 THR A C 1
ATOM 584 O O . THR A 1 82 ? -21.793 -1.195 14.674 1.00 93.94 82 THR A O 1
ATOM 587 N N . VAL A 1 83 ? -21.522 1.022 14.906 1.00 92.62 83 VAL A N 1
ATOM 588 C CA . VAL A 1 83 ? -21.672 1.047 16.374 1.00 92.62 83 VAL A CA 1
ATOM 589 C C . VAL A 1 83 ? -23.122 1.400 16.692 1.00 92.62 83 VAL A C 1
ATOM 591 O O . VAL A 1 83 ? -23.603 2.445 16.264 1.00 92.62 83 VAL A O 1
ATOM 594 N N . ALA A 1 84 ? -23.824 0.547 17.437 1.00 90.00 84 ALA A N 1
ATOM 595 C CA . ALA A 1 84 ? -25.153 0.868 17.946 1.00 90.00 84 ALA A CA 1
ATOM 596 C C . ALA A 1 84 ? -25.025 1.470 19.349 1.00 90.00 84 ALA A C 1
ATOM 598 O O . ALA A 1 84 ? -24.510 0.816 20.253 1.00 90.00 84 ALA A O 1
ATOM 599 N N . ILE A 1 85 ? -25.511 2.696 19.530 1.00 87.62 85 ILE A N 1
ATOM 600 C CA . ILE A 1 85 ? -25.495 3.401 20.813 1.00 87.62 85 ILE A CA 1
ATOM 601 C C . ILE A 1 85 ? -26.945 3.619 21.233 1.00 87.62 85 ILE A C 1
ATOM 603 O O . ILE A 1 85 ? -27.734 4.191 20.481 1.00 87.62 85 ILE A O 1
ATOM 607 N N . LYS A 1 86 ? -27.303 3.155 22.431 1.00 85.31 86 LYS A N 1
ATOM 608 C CA . LYS A 1 86 ? -28.582 3.480 23.069 1.00 85.31 86 LYS A CA 1
ATOM 609 C C . LYS A 1 86 ? -28.293 4.477 24.185 1.00 85.31 86 LYS A C 1
ATOM 611 O O . LYS A 1 86 ? -27.467 4.194 25.046 1.00 85.31 86 LYS A O 1
ATOM 616 N N . GLY A 1 87 ? -28.917 5.654 24.127 1.00 83.38 87 GLY A N 1
ATOM 617 C CA . GLY A 1 87 ? -28.744 6.689 25.147 1.00 83.38 87 GLY A CA 1
ATOM 618 C C . GLY A 1 87 ? -29.213 6.209 26.523 1.00 83.38 87 GLY A C 1
ATOM 619 O O . GLY A 1 87 ? -30.197 5.481 26.622 1.00 83.38 87 GLY A O 1
ATOM 620 N N . GLY A 1 88 ? -28.499 6.621 27.571 1.00 76.12 88 GLY A N 1
ATOM 621 C CA . GLY A 1 88 ? -28.754 6.236 28.962 1.00 76.12 88 GLY A CA 1
ATOM 622 C C . GLY A 1 88 ? -29.576 7.249 29.759 1.00 76.12 88 GLY A C 1
ATOM 623 O O . GLY A 1 88 ? -29.379 7.356 30.963 1.00 76.12 88 GLY A O 1
ATOM 624 N N . ALA A 1 89 ? -30.451 8.031 29.120 1.00 68.06 89 ALA A N 1
ATOM 625 C CA . ALA A 1 89 ? -31.329 8.932 29.860 1.00 68.06 89 ALA A CA 1
ATOM 626 C C . ALA A 1 89 ? -32.433 8.116 30.553 1.00 68.06 89 ALA A C 1
ATOM 628 O O . ALA A 1 89 ? -33.495 7.875 29.980 1.00 68.06 89 ALA A O 1
ATOM 629 N N . THR A 1 90 ? -32.176 7.665 31.778 1.00 63.84 90 THR A N 1
ATOM 630 C CA . THR A 1 90 ? -33.251 7.419 32.742 1.00 63.84 90 THR A CA 1
ATOM 631 C C . THR A 1 90 ? -33.766 8.780 33.193 1.00 63.84 90 THR A C 1
ATOM 633 O O . THR A 1 90 ? -32.987 9.572 33.723 1.00 63.84 90 THR A O 1
ATOM 636 N N . ALA A 1 91 ? -35.037 9.055 32.885 1.00 63.41 91 ALA A N 1
ATOM 637 C CA . ALA A 1 91 ? -35.758 10.239 33.347 1.00 63.41 91 ALA A CA 1
ATOM 638 C C . ALA A 1 91 ? -35.836 10.295 34.879 1.00 63.41 91 ALA A C 1
ATOM 640 O O . ALA A 1 91 ? -35.906 9.206 35.497 1.00 63.41 91 ALA A O 1
#

Organism: NCBI:txid408170

Radius of gyration: 23.64 Å; chains: 1; bounding box: 52×27×71 Å

pLDDT: mean 87.96, std 10.73, range [52.72, 97.06]

Foldseek 3Di:
DPPPPLPDFDWDWWFDPDPPCRSDWDQDQQRKTWTWTWGPSDPPTDIDTDIDHDNDRPVVQVQADWDDDPVRDIDGDHPPDDDDDDDDDPD

Sequence (91 aa):
VKKQGASATDFSLVANPTAGSNGDYTVDANGDVALTVQDKNHPAAQTKTVTIKDVASKSEVDKGLNFDGDSGTTINKKLGGTVAIKGGATA